Protein AF-A0A419V867-F1 (afdb_monomer_lite)

Secondary structure (DSSP, 8-state):
-PPPEEEEEEE-TT-SEEEEEETTEEEEEE----TTS-S--STT--EEEEEEEEETT--EEEEEEEEEE-TT-EEEE-GGG-TTS-HHHHHHEEEEEEEE-

Organism: NCBI:txid342944

Sequence (101 aa):
MKTKDRIKLNISLDKTHGEKQAGDYIYGFAFPRYHGRTRYGDLNKRAHMTFYMKNLNGDVIYSCNIVEIWRNDHFFIHPRSEKSMPAEVKEDVERISIKFV

Structure (mmCIF, N/CA/C/O backbone):
data_AF-A0A419V867-F1
#
_entry.id   AF-A0A419V867-F1
#
loop_
_atom_site.group_PDB
_atom_site.id
_atom_site.type_symbol
_atom_site.label_atom_id
_atom_site.label_alt_id
_atom_site.label_comp_id
_atom_site.label_asym_id
_atom_site.label_entity_id
_atom_site.label_seq_id
_atom_site.pdbx_PDB_ins_code
_atom_site.Cartn_x
_atom_site.Cartn_y
_atom_site.Cartn_z
_atom_site.occupancy
_atom_site.B_iso_or_equiv
_atom_site.auth_seq_id
_atom_site.auth_comp_id
_atom_site.auth_asym_id
_atom_site.auth_atom_id
_atom_site.pdbx_PDB_model_num
ATOM 1 N N . MET A 1 1 ? -9.243 -4.912 24.100 1.00 50.53 1 MET A N 1
ATOM 2 C CA . MET A 1 1 ? -8.291 -4.188 23.225 1.00 50.53 1 MET A CA 1
ATOM 3 C C . MET A 1 1 ? -8.507 -4.677 21.806 1.00 50.53 1 MET A C 1
ATOM 5 O O . MET A 1 1 ? -8.392 -5.878 21.607 1.00 50.53 1 MET A O 1
ATOM 9 N N . LYS A 1 2 ? -8.851 -3.806 20.846 1.00 59.75 2 LYS A N 1
ATOM 10 C CA . LYS A 1 2 ? -8.768 -4.182 19.426 1.00 59.75 2 LYS A CA 1
ATOM 11 C C . LYS A 1 2 ? -7.291 -4.404 19.086 1.00 59.75 2 LYS A C 1
ATOM 13 O O . LYS A 1 2 ? -6.458 -3.550 19.394 1.00 59.75 2 LYS A O 1
ATOM 18 N N . THR A 1 3 ? -6.960 -5.560 18.525 1.00 72.38 3 THR A N 1
ATOM 19 C CA . THR A 1 3 ? -5.627 -5.815 17.972 1.00 72.38 3 THR A CA 1
ATOM 20 C C . THR A 1 3 ? -5.487 -4.968 16.717 1.00 72.38 3 THR A C 1
ATOM 22 O O . THR A 1 3 ? -6.377 -4.993 15.876 1.00 72.38 3 THR A O 1
ATOM 25 N N . LYS A 1 4 ? -4.410 -4.190 16.611 1.00 84.44 4 LYS A N 1
ATOM 26 C CA . LYS A 1 4 ? -4.159 -3.383 15.416 1.00 84.44 4 LYS A CA 1
ATOM 27 C C . LYS A 1 4 ? -3.714 -4.270 14.262 1.00 84.44 4 LYS A C 1
ATOM 29 O O . LYS A 1 4 ? -2.897 -5.172 14.457 1.00 84.44 4 LYS A O 1
ATOM 34 N N . ASP A 1 5 ? -4.171 -3.950 13.062 1.00 89.50 5 ASP A N 1
ATOM 35 C CA . ASP A 1 5 ? -3.845 -4.722 11.876 1.00 89.50 5 ASP A CA 1
ATOM 36 C C . ASP A 1 5 ? -2.425 -4.447 11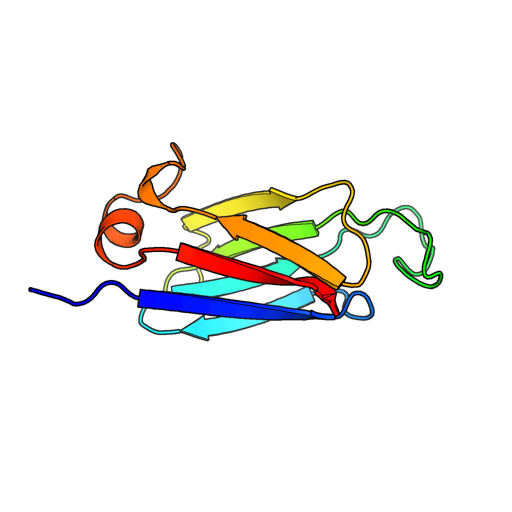.373 1.00 89.50 5 ASP A C 1
ATOM 38 O O . ASP A 1 5 ? -1.920 -3.317 11.363 1.00 89.50 5 ASP A O 1
ATOM 42 N N . ARG A 1 6 ? -1.774 -5.519 10.908 1.00 93.38 6 ARG A N 1
ATOM 43 C CA . ARG A 1 6 ? -0.477 -5.482 10.224 1.00 93.38 6 ARG A CA 1
ATOM 44 C C . ARG A 1 6 ? -0.667 -5.910 8.779 1.00 93.38 6 ARG A C 1
ATOM 46 O O . ARG A 1 6 ? -0.829 -7.092 8.482 1.00 93.38 6 ARG A O 1
ATOM 53 N N . ILE A 1 7 ? -0.606 -4.947 7.870 1.00 95.12 7 ILE A N 1
ATOM 54 C CA . ILE A 1 7 ? -0.902 -5.166 6.456 1.00 95.12 7 ILE A CA 1
ATOM 55 C C . ILE A 1 7 ? 0.378 -5.502 5.701 1.00 95.12 7 ILE A C 1
ATOM 57 O O . ILE A 1 7 ? 1.389 -4.815 5.834 1.00 95.12 7 ILE A O 1
ATOM 61 N N . LYS A 1 8 ? 0.331 -6.548 4.870 1.00 95.69 8 LYS A N 1
ATOM 62 C CA . LYS A 1 8 ? 1.417 -6.912 3.952 1.00 95.69 8 LYS A CA 1
ATOM 63 C C . LYS A 1 8 ? 0.935 -6.875 2.504 1.00 95.69 8 LYS A C 1
ATOM 65 O O . LYS A 1 8 ? -0.042 -7.547 2.147 1.00 95.69 8 LYS A O 1
ATOM 70 N N . LEU A 1 9 ? 1.656 -6.116 1.684 1.00 95.38 9 LEU A N 1
ATOM 71 C CA . LEU A 1 9 ? 1.440 -5.943 0.252 1.00 95.38 9 LEU A CA 1
ATOM 72 C C . LEU A 1 9 ? 2.693 -6.403 -0.497 1.00 95.38 9 LEU A C 1
ATOM 74 O O . LEU A 1 9 ? 3.797 -5.968 -0.180 1.00 95.38 9 LEU A O 1
ATOM 78 N N . ASN A 1 10 ? 2.517 -7.275 -1.489 1.00 94.38 10 ASN A N 1
ATOM 79 C CA . ASN A 1 10 ? 3.568 -7.610 -2.447 1.00 94.38 10 ASN A CA 1
ATOM 80 C C . ASN A 1 10 ? 3.193 -6.949 -3.776 1.00 94.38 10 ASN A C 1
ATOM 82 O O . ASN A 1 10 ? 2.163 -7.293 -4.362 1.00 94.38 10 ASN A O 1
ATOM 86 N N . ILE A 1 11 ? 3.990 -5.983 -4.218 1.00 91.94 11 ILE A N 1
ATOM 87 C CA . ILE A 1 11 ? 3.728 -5.173 -5.405 1.00 91.94 11 ILE A CA 1
ATOM 88 C C . ILE A 1 11 ? 4.723 -5.574 -6.483 1.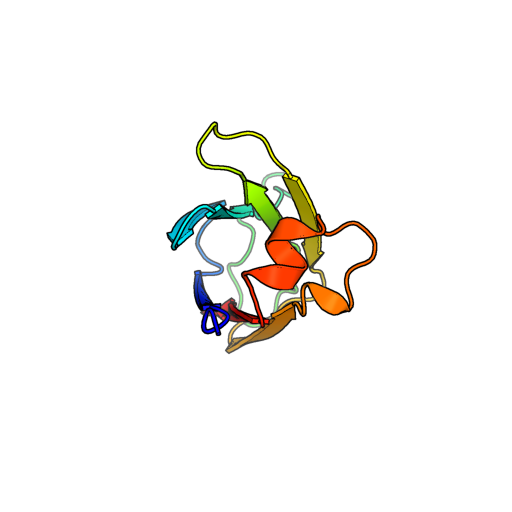00 91.94 11 ILE A C 1
ATOM 90 O O . ILE A 1 11 ? 5.921 -5.361 -6.332 1.00 91.94 11 ILE A O 1
ATOM 94 N N . SER A 1 12 ? 4.220 -6.151 -7.572 1.00 88.56 12 SER A N 1
ATOM 95 C CA . SER A 1 12 ? 5.052 -6.437 -8.739 1.00 88.56 12 SER A CA 1
ATOM 96 C C . SER A 1 12 ? 5.345 -5.149 -9.500 1.00 88.56 12 SER A C 1
ATOM 98 O O . SER A 1 12 ? 4.414 -4.403 -9.816 1.00 88.56 12 SER A O 1
ATOM 100 N N . LEU A 1 13 ? 6.619 -4.918 -9.824 1.00 83.50 13 LEU A N 1
ATOM 101 C CA . LEU A 1 13 ? 7.032 -3.775 -10.652 1.00 83.50 13 LEU A CA 1
ATOM 102 C C . LEU A 1 13 ? 6.534 -3.876 -12.106 1.00 83.50 13 LEU A C 1
ATOM 104 O O . LEU A 1 13 ? 6.500 -2.872 -12.814 1.00 83.50 13 LEU A O 1
ATOM 108 N N . ASP A 1 14 ? 6.080 -5.053 -12.540 1.00 82.31 14 ASP A N 1
ATOM 109 C CA . ASP A 1 14 ? 5.525 -5.265 -13.881 1.00 82.31 14 ASP A CA 1
ATOM 110 C C . ASP A 1 14 ? 4.065 -4.780 -13.987 1.00 82.31 14 ASP A C 1
ATOM 112 O O . ASP A 1 14 ? 3.523 -4.615 -15.084 1.00 82.31 14 ASP A O 1
ATOM 116 N N . LYS A 1 15 ? 3.405 -4.520 -12.848 1.00 85.56 15 LYS A N 1
ATOM 117 C CA . LYS A 1 15 ? 2.041 -3.984 -12.807 1.00 85.56 15 LYS A CA 1
ATOM 118 C C . LYS A 1 15 ? 2.038 -2.465 -12.912 1.00 85.56 15 LYS A C 1
ATOM 120 O O . LYS A 1 15 ? 2.907 -1.765 -12.408 1.00 85.56 15 LYS A O 1
ATOM 125 N N . THR A 1 16 ? 0.989 -1.925 -13.522 1.00 85.81 16 THR A N 1
ATOM 126 C CA . THR A 1 16 ? 0.775 -0.474 -13.608 1.00 85.81 16 THR A CA 1
ATOM 127 C C . THR A 1 16 ? 0.007 0.078 -12.412 1.00 85.81 16 THR A C 1
ATOM 129 O O . THR A 1 16 ? 0.244 1.224 -12.034 1.00 85.81 16 THR A O 1
ATOM 132 N N . HIS A 1 17 ? -0.891 -0.720 -11.835 1.00 92.50 17 HIS A N 1
ATOM 133 C CA . HIS A 1 17 ? -1.695 -0.415 -10.656 1.00 92.50 17 HIS A CA 1
ATOM 134 C C . HIS A 1 17 ? -2.206 -1.709 -10.004 1.00 92.50 17 HIS A C 1
ATOM 136 O O . HIS A 1 17 ? -2.104 -2.798 -10.578 1.00 92.50 17 HIS A O 1
ATOM 142 N N . GLY A 1 18 ? -2.785 -1.589 -8.815 1.00 94.75 18 GLY A N 1
ATOM 143 C CA . GLY A 1 18 ? -3.483 -2.678 -8.144 1.00 94.75 18 GLY A CA 1
ATOM 144 C C . GLY A 1 18 ? -4.087 -2.232 -6.822 1.00 94.75 18 GLY A C 1
ATOM 145 O O . GLY A 1 18 ? -3.642 -1.247 -6.240 1.00 94.75 18 GLY A O 1
ATOM 146 N N . GLU A 1 19 ? -5.088 -2.972 -6.358 1.00 97.00 19 GLU A N 1
ATOM 147 C CA . GLU A 1 19 ? -5.781 -2.734 -5.093 1.00 97.00 19 GLU A CA 1
ATOM 148 C C . GLU A 1 19 ? -5.935 -4.049 -4.325 1.00 97.00 19 GLU A C 1
ATOM 150 O O . GLU A 1 19 ? -6.036 -5.129 -4.914 1.00 97.00 19 GLU A O 1
ATOM 155 N N . LYS A 1 20 ? -5.934 -3.957 -2.997 1.00 95.38 20 LYS A N 1
ATOM 156 C CA . LYS A 1 20 ? -6.215 -5.057 -2.080 1.00 95.38 20 LYS A CA 1
ATOM 157 C C . LYS A 1 20 ? -7.035 -4.527 -0.915 1.00 95.38 20 LYS A C 1
ATOM 159 O O . LYS A 1 20 ? -6.575 -3.648 -0.192 1.00 95.38 20 LYS A O 1
ATOM 164 N N . GLN A 1 21 ? -8.210 -5.099 -0.701 1.00 94.88 21 GLN A N 1
ATOM 165 C CA . GLN A 1 21 ? -8.994 -4.839 0.499 1.00 94.88 21 GLN A CA 1
ATOM 166 C C . GLN A 1 21 ? -8.434 -5.632 1.687 1.00 94.88 21 GLN A C 1
ATOM 168 O O . GLN A 1 21 ? -8.061 -6.801 1.543 1.00 94.88 21 GLN A O 1
ATOM 173 N N . ALA A 1 22 ? -8.363 -4.998 2.854 1.00 91.88 22 ALA A N 1
ATOM 174 C CA . ALA A 1 22 ? -8.106 -5.658 4.128 1.00 91.88 22 ALA A CA 1
ATOM 175 C C . ALA A 1 22 ? -8.809 -4.879 5.248 1.00 91.88 22 ALA A C 1
ATOM 177 O O . ALA A 1 22 ? -8.603 -3.674 5.380 1.00 91.88 22 ALA A O 1
ATOM 178 N N . GLY A 1 23 ? -9.644 -5.571 6.027 1.00 89.25 23 GLY A N 1
ATOM 179 C CA . GLY A 1 23 ? -10.527 -4.919 6.994 1.00 89.25 23 GLY A CA 1
ATOM 180 C C . GLY A 1 23 ? -11.441 -3.899 6.309 1.00 89.25 23 GLY A C 1
ATOM 181 O O . GLY A 1 23 ? -11.997 -4.172 5.240 1.00 89.25 23 GLY A O 1
ATOM 182 N N . ASP A 1 24 ? -11.521 -2.712 6.902 1.00 92.56 24 ASP A N 1
ATOM 183 C CA . ASP A 1 24 ? -12.393 -1.613 6.471 1.00 92.56 24 ASP A CA 1
ATOM 184 C C . ASP A 1 24 ? -11.741 -0.677 5.433 1.00 92.56 24 ASP A C 1
ATOM 186 O O . ASP A 1 24 ? -12.264 0.396 5.123 1.00 92.56 24 ASP A O 1
ATOM 190 N N . TYR A 1 25 ? -10.592 -1.071 4.871 1.00 95.94 25 TYR A N 1
ATOM 191 C CA . TYR A 1 25 ? -9.828 -0.236 3.946 1.00 95.94 25 TYR A CA 1
ATOM 192 C C . TYR A 1 25 ? -9.415 -0.979 2.677 1.00 95.94 25 TYR A C 1
ATOM 194 O O . TYR A 1 25 ? -9.157 -2.187 2.663 1.00 95.94 25 TYR A O 1
ATOM 202 N N . ILE A 1 26 ? -9.282 -0.216 1.595 1.00 97.62 26 ILE A N 1
ATOM 203 C CA . ILE A 1 26 ? -8.713 -0.674 0.328 1.00 97.62 26 ILE A CA 1
ATOM 204 C C . ILE A 1 26 ? -7.344 -0.022 0.163 1.00 97.62 26 ILE A C 1
ATOM 206 O O . ILE A 1 26 ? -7.220 1.199 0.127 1.00 97.62 26 ILE A O 1
ATOM 210 N N . TYR A 1 27 ? -6.307 -0.844 0.049 1.00 97.25 27 TYR A N 1
ATOM 211 C CA . TYR A 1 27 ? -4.923 -0.421 -0.124 1.00 97.25 27 TYR A CA 1
ATOM 212 C C . TYR A 1 27 ? -4.550 -0.545 -1.590 1.00 97.25 27 TYR A C 1
ATOM 214 O O . TYR A 1 27 ? -4.579 -1.646 -2.146 1.00 97.25 27 TYR A O 1
ATOM 222 N N . GLY A 1 28 ? -4.185 0.564 -2.216 1.00 96.81 28 GLY A N 1
ATOM 223 C CA . GLY A 1 28 ? -3.901 0.602 -3.635 1.00 96.81 28 GLY A CA 1
ATOM 224 C C . GLY A 1 28 ? -2.569 1.241 -3.976 1.00 96.81 28 GLY A C 1
ATOM 225 O O . GLY A 1 28 ? -1.938 1.939 -3.180 1.00 96.81 28 GLY A O 1
ATOM 226 N N . PHE A 1 29 ? -2.130 0.964 -5.195 1.00 95.31 29 PHE A N 1
ATOM 227 C CA . PHE A 1 29 ? -0.946 1.566 -5.772 1.00 95.31 29 PHE A CA 1
ATOM 228 C C . PHE A 1 29 ? -1.143 1.856 -7.254 1.00 95.31 29 PHE A C 1
ATOM 230 O O . PHE A 1 29 ? -1.901 1.177 -7.950 1.00 95.31 29 PHE A O 1
ATOM 237 N N . ALA A 1 30 ? -0.414 2.851 -7.742 1.00 92.81 30 ALA A N 1
ATOM 238 C CA . ALA A 1 30 ? -0.274 3.144 -9.155 1.00 92.81 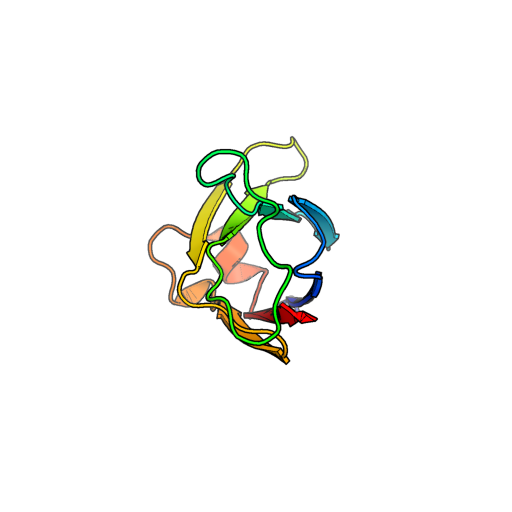30 ALA A CA 1
ATOM 239 C C . ALA A 1 30 ? 1.153 3.612 -9.439 1.00 92.81 30 ALA A C 1
ATOM 241 O O . ALA A 1 30 ? 1.652 4.544 -8.817 1.00 92.81 30 ALA A O 1
ATOM 242 N N . PHE A 1 31 ? 1.807 3.002 -10.417 1.00 87.50 31 PHE A N 1
ATOM 243 C CA . PHE A 1 31 ? 3.001 3.590 -11.014 1.00 87.50 31 PHE A CA 1
ATOM 244 C C . PHE A 1 31 ? 2.518 4.655 -12.026 1.00 87.50 31 PHE A C 1
ATOM 246 O O . PHE A 1 31 ? 1.553 4.389 -12.742 1.00 87.50 31 PHE A O 1
ATOM 253 N N . PRO A 1 32 ? 3.084 5.867 -12.124 1.00 78.50 32 PRO A N 1
ATOM 254 C CA . PRO A 1 32 ? 2.726 6.856 -13.146 1.00 78.50 32 PRO A CA 1
ATOM 255 C C . PRO A 1 32 ? 3.536 6.655 -14.441 1.00 78.50 32 PRO A C 1
ATOM 257 O O . PRO A 1 32 ? 4.646 6.129 -14.434 1.00 78.50 32 PRO A O 1
ATOM 260 N N . ARG A 1 33 ? 2.957 6.957 -15.619 1.00 67.75 33 ARG A N 1
ATOM 261 C CA . ARG A 1 33 ? 3.560 6.657 -16.948 1.00 67.75 33 ARG A CA 1
ATOM 262 C C . ARG A 1 33 ? 4.449 7.839 -17.281 1.00 67.75 33 ARG A C 1
ATOM 264 O O . ARG A 1 33 ? 3.934 8.892 -17.623 1.00 67.75 33 ARG A O 1
ATOM 271 N N . TYR A 1 34 ? 5.761 7.654 -17.188 1.00 55.28 34 TYR A N 1
ATOM 272 C CA . TYR A 1 34 ? 6.708 8.612 -17.741 1.00 55.28 34 TYR A CA 1
ATOM 273 C C . TYR A 1 34 ? 6.832 8.359 -19.250 1.00 55.28 34 TYR A C 1
ATOM 275 O O . TYR A 1 34 ? 7.347 7.328 -19.675 1.00 55.28 34 TYR A O 1
ATOM 283 N N . HIS A 1 35 ? 6.281 9.274 -20.053 1.00 51.59 35 HIS A N 1
ATOM 284 C CA . HIS A 1 35 ? 6.513 9.418 -21.499 1.00 51.59 35 HIS A CA 1
ATOM 285 C C . HIS A 1 35 ? 6.568 8.118 -22.329 1.00 51.59 35 HIS A C 1
ATOM 287 O O . HIS A 1 35 ? 7.562 7.831 -22.993 1.00 51.59 35 HIS A O 1
ATOM 293 N N . GLY A 1 36 ? 5.494 7.324 -22.318 1.00 49.66 36 GLY A N 1
ATOM 294 C CA .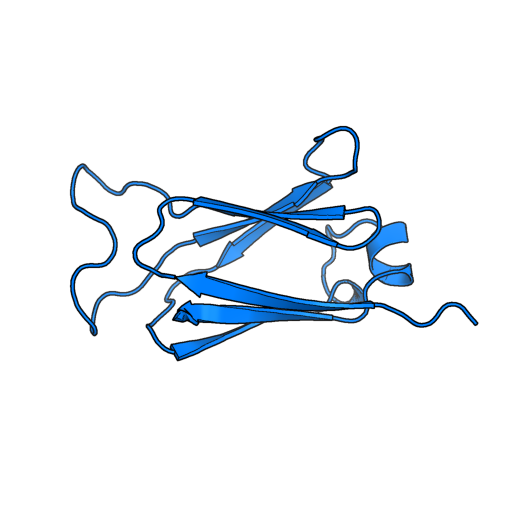 GLY A 1 36 ? 5.287 6.258 -23.311 1.00 49.66 36 GLY A CA 1
ATOM 295 C C . GLY A 1 36 ? 6.241 5.055 -23.255 1.00 49.66 36 GLY A C 1
ATOM 296 O O . GLY A 1 36 ? 6.086 4.149 -24.067 1.00 49.66 36 GLY A O 1
ATOM 297 N N . ARG A 1 37 ? 7.184 4.988 -22.304 1.00 49.69 37 ARG A N 1
ATOM 298 C CA . ARG A 1 37 ? 8.043 3.811 -22.101 1.00 49.69 37 ARG A CA 1
ATOM 299 C C . ARG A 1 37 ? 7.484 2.919 -20.993 1.00 49.69 37 ARG A C 1
ATOM 301 O O . ARG A 1 37 ? 7.007 3.397 -19.962 1.00 49.69 37 ARG A O 1
ATOM 308 N N . THR A 1 38 ? 7.514 1.609 -21.223 1.00 50.38 38 THR A N 1
ATOM 309 C CA . THR A 1 38 ? 7.211 0.576 -20.224 1.00 50.38 38 THR A CA 1
ATOM 310 C C . THR A 1 38 ? 8.103 0.776 -18.994 1.00 50.38 38 THR A C 1
ATOM 312 O O . THR A 1 38 ? 9.315 0.947 -19.107 1.00 50.38 38 THR A O 1
ATOM 315 N N . ARG A 1 39 ? 7.458 0.863 -17.824 1.00 55.72 39 ARG A N 1
ATOM 316 C CA . ARG A 1 39 ? 7.964 1.563 -16.631 1.00 55.72 39 ARG A CA 1
ATOM 317 C C . ARG A 1 39 ? 9.087 0.843 -15.882 1.00 55.72 39 ARG A C 1
ATOM 319 O O . ARG A 1 39 ? 9.935 1.528 -15.333 1.00 55.72 39 ARG A O 1
ATOM 326 N N . TYR A 1 40 ? 9.136 -0.487 -15.905 1.00 57.19 40 TYR A N 1
ATOM 327 C CA . TYR A 1 40 ? 10.170 -1.295 -15.248 1.00 57.19 40 TYR A CA 1
ATOM 328 C C . TYR A 1 40 ? 10.458 -2.507 -16.122 1.00 57.19 40 TYR A C 1
ATOM 330 O O . TYR A 1 40 ? 9.737 -3.490 -16.077 1.00 57.19 40 TYR A O 1
ATOM 338 N N . GLY A 1 41 ? 11.459 -2.392 -16.993 1.00 47.75 41 GLY A N 1
ATOM 339 C CA . GLY A 1 41 ? 11.945 -3.511 -17.809 1.00 47.75 41 GLY A CA 1
ATOM 340 C C . GLY A 1 41 ? 13.327 -4.016 -17.398 1.00 47.75 41 GLY A C 1
ATOM 341 O O . GLY A 1 41 ? 13.710 -5.101 -17.808 1.00 47.75 41 GLY A O 1
ATOM 342 N N . ASP A 1 42 ? 14.060 -3.262 -16.571 1.00 53.09 42 ASP A N 1
ATOM 343 C CA . ASP A 1 42 ? 15.430 -3.600 -16.183 1.00 53.09 42 ASP A CA 1
ATOM 344 C C . ASP A 1 42 ? 15.564 -3.618 -14.662 1.00 53.09 42 ASP A C 1
ATOM 346 O O . ASP A 1 42 ? 15.089 -2.705 -13.983 1.00 53.09 42 ASP A O 1
ATOM 350 N N . LEU A 1 43 ? 16.282 -4.621 -14.146 1.00 51.91 43 LEU A N 1
ATOM 351 C CA . LEU A 1 43 ? 16.643 -4.795 -12.729 1.00 51.91 43 LEU A CA 1
ATOM 352 C C . LEU A 1 43 ? 17.288 -3.546 -12.100 1.00 51.91 43 LEU A C 1
ATOM 354 O O . LEU A 1 43 ? 17.283 -3.407 -10.881 1.00 51.91 43 LEU A O 1
ATOM 358 N N . ASN A 1 44 ? 17.793 -2.629 -12.935 1.00 56.72 44 ASN A N 1
ATOM 359 C CA . ASN A 1 44 ? 18.542 -1.449 -12.526 1.00 56.72 44 ASN A CA 1
ATOM 360 C C . ASN A 1 44 ? 17.802 -0.104 -12.726 1.00 56.72 44 ASN A C 1
ATOM 362 O O . ASN A 1 44 ? 18.446 0.946 -12.766 1.00 56.72 44 ASN A O 1
ATOM 366 N N . LYS A 1 45 ? 16.472 -0.093 -12.897 1.00 64.62 45 LYS A N 1
ATOM 367 C CA . LYS A 1 45 ? 15.695 1.151 -13.072 1.00 64.62 45 LYS A CA 1
ATOM 368 C C . LYS A 1 45 ? 14.913 1.520 -11.809 1.00 64.62 45 LYS A C 1
ATOM 370 O O . LYS A 1 45 ? 14.076 0.748 -11.354 1.00 64.62 45 LYS A O 1
ATOM 375 N N . ARG A 1 46 ? 15.156 2.736 -11.300 1.00 74.06 46 ARG A N 1
ATOM 376 C CA . ARG A 1 46 ? 14.454 3.335 -10.151 1.00 74.06 46 ARG A CA 1
ATOM 377 C C . ARG A 1 46 ? 12.975 3.543 -10.433 1.00 74.06 46 ARG A C 1
ATOM 379 O O . ARG A 1 46 ? 12.622 4.098 -11.479 1.00 74.06 46 ARG A O 1
ATOM 386 N N . ALA A 1 47 ? 12.142 3.167 -9.463 1.00 79.69 47 ALA A N 1
ATOM 387 C CA . ALA A 1 47 ? 10.700 3.229 -9.546 1.00 79.69 47 ALA A CA 1
ATOM 388 C C . ALA A 1 47 ? 10.026 4.354 -8.763 1.00 79.69 47 ALA A C 1
ATOM 390 O O . ALA A 1 47 ? 10.495 4.755 -7.705 1.00 79.69 47 ALA A O 1
ATOM 391 N N . HIS A 1 48 ? 8.937 4.892 -9.321 1.00 86.44 48 HIS A N 1
ATOM 392 C CA . HIS A 1 48 ? 8.086 5.895 -8.680 1.00 86.44 48 HIS A CA 1
ATOM 393 C C . HIS A 1 48 ? 6.672 5.333 -8.601 1.00 86.44 48 HIS A C 1
ATOM 395 O O . HIS A 1 48 ? 6.123 4.892 -9.609 1.00 86.44 48 HIS A O 1
ATOM 401 N N . MET A 1 49 ? 6.073 5.360 -7.422 1.00 90.25 49 MET A N 1
ATOM 402 C CA . MET A 1 49 ? 4.762 4.794 -7.157 1.00 90.25 49 MET A CA 1
ATOM 403 C C . MET A 1 49 ? 3.952 5.755 -6.298 1.00 90.25 49 MET A C 1
ATOM 405 O O . MET A 1 49 ? 4.445 6.276 -5.305 1.00 90.25 49 MET A O 1
ATOM 409 N N . THR A 1 50 ? 2.687 5.943 -6.635 1.00 94.12 50 THR A N 1
ATOM 410 C CA . THR A 1 50 ? 1.709 6.535 -5.731 1.00 94.12 50 THR A CA 1
ATOM 411 C C . THR A 1 50 ? 1.035 5.407 -4.965 1.00 94.12 50 THR A C 1
ATOM 413 O O . THR A 1 50 ? 0.421 4.525 -5.565 1.00 94.12 50 THR A O 1
ATOM 416 N N . PHE A 1 51 ? 1.165 5.423 -3.645 1.00 96.19 51 PHE A N 1
ATOM 417 C CA . PHE A 1 51 ? 0.399 4.584 -2.736 1.00 96.19 51 PHE A CA 1
ATOM 418 C C . PHE A 1 51 ? -0.840 5.350 -2.275 1.00 96.19 51 PHE A C 1
ATOM 420 O O . PHE A 1 51 ? -0.769 6.556 -2.033 1.00 96.19 51 PHE A O 1
ATOM 427 N N . TYR A 1 52 ? -1.968 4.663 -2.136 1.00 97.06 52 TYR A N 1
ATOM 428 C CA . TYR A 1 52 ? -3.190 5.257 -1.612 1.00 97.06 52 TYR A CA 1
ATOM 429 C C . TYR A 1 52 ? -3.995 4.274 -0.767 1.00 97.06 52 TYR A C 1
ATOM 431 O O . TYR A 1 52 ? -3.890 3.056 -0.909 1.00 97.06 52 TYR A O 1
ATOM 439 N N . MET A 1 53 ? -4.823 4.829 0.109 1.00 97.50 53 MET A N 1
ATOM 440 C CA . MET A 1 53 ? -5.830 4.109 0.872 1.00 97.50 53 MET A CA 1
ATOM 441 C C . MET A 1 53 ? -7.200 4.697 0.579 1.00 97.50 53 MET A C 1
ATOM 443 O O . MET A 1 53 ? -7.350 5.921 0.516 1.00 97.50 53 MET A O 1
ATOM 447 N N . LYS A 1 54 ? -8.191 3.822 0.435 1.00 97.94 54 LYS A N 1
ATOM 448 C CA . LYS A 1 54 ? -9.597 4.189 0.321 1.00 97.94 54 LYS A CA 1
ATOM 449 C C . LYS A 1 54 ? -10.411 3.603 1.466 1.00 97.94 54 LYS A C 1
ATOM 451 O O . LYS A 1 54 ? -10.050 2.558 2.010 1.00 97.94 54 LYS A O 1
ATOM 456 N N . ASN A 1 55 ? -11.508 4.269 1.799 1.00 95.88 55 ASN A N 1
ATOM 457 C CA . ASN A 1 55 ? -12.570 3.677 2.612 1.00 95.88 55 ASN A CA 1
ATOM 458 C C . ASN A 1 55 ? -13.384 2.657 1.778 1.00 95.88 55 ASN A C 1
ATOM 460 O O . ASN A 1 55 ? -13.170 2.513 0.571 1.00 95.88 55 ASN A O 1
ATOM 464 N N . LEU A 1 56 ? -14.340 1.963 2.405 1.00 94.38 56 LEU A N 1
ATOM 465 C CA . LEU A 1 56 ? -15.222 1.011 1.708 1.00 94.38 56 LEU A CA 1
ATOM 466 C C . LEU A 1 56 ? -16.171 1.665 0.687 1.00 94.38 56 LEU A C 1
ATOM 468 O O . LEU A 1 56 ? -16.658 0.979 -0.207 1.00 94.38 56 LEU A O 1
ATOM 472 N N . ASN A 1 57 ? -16.390 2.980 0.774 1.00 95.62 57 ASN A N 1
ATOM 473 C CA . ASN A 1 57 ? -17.158 3.738 -0.219 1.00 95.62 57 ASN A CA 1
ATOM 474 C C . ASN A 1 57 ? -16.331 4.063 -1.479 1.00 95.62 57 ASN A C 1
ATOM 476 O O . ASN A 1 57 ? -16.878 4.536 -2.471 1.00 95.62 57 ASN A O 1
ATOM 480 N N . GLY A 1 58 ? -15.020 3.793 -1.459 1.00 94.81 58 GLY A N 1
ATOM 481 C CA . GLY A 1 58 ? -14.100 4.053 -2.564 1.00 94.81 58 GLY A CA 1
ATOM 482 C C . GLY A 1 58 ? -13.432 5.431 -2.535 1.00 94.81 58 GLY A C 1
ATOM 483 O O . GLY A 1 58 ? -12.612 5.712 -3.415 1.00 94.81 58 GLY A O 1
ATOM 484 N N . ASP A 1 59 ? -13.709 6.264 -1.529 1.00 96.56 59 ASP A N 1
ATOM 485 C CA . ASP A 1 59 ? -13.090 7.581 -1.377 1.00 96.56 59 ASP A CA 1
ATOM 486 C C . ASP A 1 59 ? -11.635 7.440 -0.938 1.00 96.56 59 ASP A C 1
ATOM 488 O O . ASP A 1 59 ? -11.331 6.706 0.005 1.00 96.56 59 ASP A O 1
ATOM 492 N N . VAL A 1 60 ? -10.727 8.173 -1.585 1.00 96.75 60 VAL A N 1
ATOM 493 C CA . VAL A 1 60 ? -9.310 8.202 -1.200 1.00 96.75 60 VAL A CA 1
ATOM 494 C C . VAL A 1 60 ? -9.150 9.024 0.077 1.00 96.75 60 VAL A C 1
ATOM 496 O O . VAL A 1 60 ? -9.365 10.233 0.075 1.00 96.75 60 VAL A O 1
ATOM 499 N N . ILE A 1 61 ? -8.728 8.368 1.156 1.00 96.75 61 ILE A N 1
ATOM 500 C CA . ILE A 1 61 ? -8.562 8.975 2.487 1.00 96.75 61 ILE A CA 1
ATOM 501 C C . ILE A 1 61 ? -7.099 9.274 2.830 1.00 96.75 61 ILE A C 1
ATOM 503 O O . ILE A 1 61 ? -6.813 10.054 3.734 1.00 96.75 61 ILE A O 1
ATOM 507 N N . TYR A 1 62 ? -6.161 8.649 2.120 1.00 96.69 62 TYR A N 1
ATOM 508 C CA . TYR A 1 62 ? -4.732 8.908 2.253 1.00 96.69 62 TYR A CA 1
ATOM 509 C C . TYR A 1 62 ? -4.025 8.575 0.943 1.00 96.69 62 TYR A C 1
ATOM 511 O O . TYR A 1 62 ? -4.365 7.602 0.271 1.00 96.69 62 TYR A O 1
ATOM 519 N N . SER A 1 63 ? -3.006 9.356 0.600 1.00 96.38 63 SER A N 1
ATOM 520 C CA . SER A 1 63 ? -2.113 9.058 -0.515 1.00 96.38 63 SER A CA 1
ATOM 521 C C . SER A 1 63 ? -0.722 9.610 -0.258 1.00 96.38 63 SER A C 1
ATOM 523 O O . SER A 1 63 ? -0.585 10.705 0.290 1.00 96.38 63 SER A O 1
ATOM 525 N N . CYS A 1 64 ? 0.302 8.898 -0.712 1.00 94.25 64 CYS A N 1
ATOM 526 C CA . CYS A 1 64 ? 1.679 9.368 -0.690 1.00 94.25 64 CYS A CA 1
ATOM 527 C C . CYS A 1 64 ? 2.456 8.854 -1.905 1.00 94.25 64 CYS A C 1
ATOM 529 O O . CYS A 1 64 ? 2.093 7.857 -2.532 1.00 94.25 64 CYS A O 1
ATOM 531 N N . ASN A 1 65 ? 3.535 9.554 -2.250 1.00 92.00 65 ASN A N 1
ATOM 532 C CA . ASN A 1 65 ? 4.446 9.124 -3.302 1.00 92.00 65 ASN A CA 1
ATOM 533 C C . ASN A 1 65 ? 5.651 8.422 -2.680 1.00 92.00 65 ASN A C 1
ATOM 535 O O . ASN A 1 65 ? 6.274 8.942 -1.758 1.00 92.00 65 ASN A O 1
ATOM 539 N N . ILE A 1 66 ? 5.987 7.262 -3.228 1.00 90.25 66 ILE A N 1
ATOM 540 C CA . ILE A 1 66 ? 7.178 6.485 -2.913 1.00 90.25 66 ILE A CA 1
ATOM 541 C C . ILE A 1 66 ? 8.073 6.527 -4.154 1.00 90.25 66 ILE A C 1
ATOM 543 O O . ILE A 1 66 ? 7.633 6.200 -5.257 1.00 90.25 66 ILE A O 1
ATOM 547 N N . VAL A 1 67 ? 9.310 6.984 -3.994 1.00 87.12 67 VAL A N 1
ATOM 548 C CA . VAL A 1 67 ? 10.263 7.219 -5.089 1.00 87.12 67 VAL A CA 1
ATOM 549 C C . VAL A 1 67 ? 11.523 6.381 -4.899 1.00 87.12 67 VAL A C 1
ATOM 551 O O . VAL A 1 67 ? 11.740 5.827 -3.826 1.00 87.12 67 VAL A O 1
ATOM 554 N N . GLU A 1 68 ? 12.345 6.297 -5.946 1.00 84.44 68 GLU A N 1
ATOM 555 C CA . GLU A 1 68 ? 13.628 5.576 -5.949 1.00 84.44 68 GLU A CA 1
ATOM 556 C C . GLU A 1 68 ? 13.550 4.083 -5.583 1.00 84.44 68 GLU A C 1
ATOM 558 O O . GLU A 1 68 ? 14.495 3.519 -5.045 1.00 84.44 68 GLU A O 1
ATOM 563 N N . ILE A 1 69 ? 12.435 3.432 -5.911 1.00 87.00 69 ILE A N 1
ATOM 564 C CA . ILE A 1 69 ? 12.155 2.030 -5.573 1.00 87.00 69 ILE A CA 1
ATOM 565 C C . ILE A 1 69 ? 12.920 1.061 -6.498 1.00 87.00 69 ILE A C 1
ATOM 567 O O . ILE A 1 69 ? 12.921 1.236 -7.717 1.00 87.00 69 ILE A O 1
ATOM 571 N N . TRP A 1 70 ? 13.477 -0.020 -5.955 1.00 83.25 70 TRP A N 1
ATOM 572 C CA . TRP A 1 70 ? 14.106 -1.113 -6.708 1.00 83.25 70 TRP A CA 1
ATOM 573 C C . TRP A 1 70 ? 13.379 -2.449 -6.516 1.00 83.25 70 TRP A C 1
ATOM 575 O O . TRP A 1 70 ? 12.540 -2.622 -5.627 1.00 83.25 70 TRP A O 1
ATOM 585 N N . ARG A 1 71 ? 13.697 -3.439 -7.363 1.00 83.06 71 ARG A N 1
ATOM 586 C CA . ARG A 1 71 ? 13.189 -4.806 -7.175 1.00 83.06 71 ARG A CA 1
ATOM 587 C C . ARG A 1 71 ? 13.755 -5.383 -5.875 1.00 83.06 71 ARG A C 1
ATOM 589 O O . ARG A 1 71 ? 14.948 -5.267 -5.626 1.00 83.06 71 ARG A O 1
ATOM 596 N N . ASN A 1 72 ? 12.912 -6.064 -5.098 1.00 86.06 72 ASN A N 1
ATOM 597 C CA . ASN A 1 72 ? 13.197 -6.597 -3.759 1.00 86.06 72 ASN A CA 1
ATOM 598 C C . ASN A 1 72 ? 13.324 -5.559 -2.634 1.00 86.06 72 ASN A C 1
ATOM 600 O O . ASN A 1 72 ? 13.569 -5.956 -1.489 1.00 86.06 72 ASN A O 1
ATOM 604 N N . ASP A 1 73 ? 13.082 -4.275 -2.905 1.00 89.94 73 ASP A N 1
ATOM 605 C CA . ASP A 1 73 ? 13.003 -3.277 -1.842 1.00 89.94 73 ASP A CA 1
ATOM 606 C C . ASP A 1 73 ? 11.801 -3.507 -0.927 1.00 89.94 73 ASP A C 1
ATOM 608 O O . ASP A 1 73 ? 10.776 -4.096 -1.298 1.00 89.94 73 ASP A O 1
ATOM 612 N N . HIS A 1 74 ? 11.938 -3.003 0.297 1.00 93.31 74 HIS A N 1
ATOM 613 C CA . HIS A 1 74 ? 10.902 -3.037 1.314 1.00 93.31 74 HIS A CA 1
ATOM 614 C C . HIS A 1 74 ? 10.653 -1.630 1.839 1.00 93.31 74 HIS A C 1
ATOM 616 O O . HIS A 1 74 ? 11.582 -0.925 2.219 1.00 93.31 74 HIS A O 1
ATOM 622 N N . PHE A 1 75 ? 9.382 -1.253 1.903 1.00 94.12 75 PHE A N 1
ATOM 623 C CA . PHE A 1 75 ? 8.941 0.028 2.427 1.00 94.12 75 PHE A CA 1
ATOM 624 C C . PHE A 1 75 ? 7.923 -0.191 3.540 1.00 94.12 75 PHE A C 1
ATOM 626 O O . PHE A 1 75 ? 7.073 -1.085 3.476 1.00 94.12 75 PHE A O 1
ATOM 633 N N . PHE A 1 76 ? 8.015 0.637 4.575 1.00 95.25 76 PHE A N 1
ATOM 634 C CA . PHE A 1 76 ? 7.134 0.584 5.731 1.00 95.25 76 PHE A CA 1
ATOM 635 C C . PHE A 1 76 ? 6.448 1.927 5.901 1.00 95.25 76 PHE A C 1
ATOM 637 O O . PHE A 1 76 ? 7.110 2.957 5.985 1.00 95.25 76 PHE A O 1
ATOM 644 N N . ILE A 1 77 ? 5.123 1.898 5.991 1.00 95.06 77 ILE A N 1
ATOM 645 C CA . ILE A 1 77 ? 4.325 3.055 6.384 1.00 95.06 77 ILE A CA 1
ATOM 646 C C . ILE A 1 77 ? 3.807 2.779 7.789 1.00 95.06 77 ILE A C 1
ATOM 648 O O . ILE A 1 77 ? 3.219 1.724 8.059 1.00 95.06 77 ILE A O 1
ATOM 652 N N . HIS A 1 78 ? 4.045 3.734 8.682 1.00 95.25 78 HIS A N 1
ATOM 653 C CA . HIS A 1 78 ? 3.561 3.715 10.053 1.00 95.25 78 HIS A CA 1
ATOM 654 C C . HIS A 1 78 ? 2.456 4.764 10.186 1.00 95.25 78 HIS A C 1
ATOM 656 O O . HIS A 1 78 ? 2.779 5.935 10.378 1.00 95.25 78 HIS A O 1
ATOM 662 N N . PRO A 1 79 ? 1.165 4.378 10.117 1.00 93.69 79 PRO A N 1
ATOM 663 C CA . PRO A 1 79 ? 0.039 5.313 10.156 1.00 93.69 79 PRO A CA 1
ATOM 664 C C . PRO A 1 79 ? 0.140 6.366 11.261 1.00 93.69 79 PRO A C 1
ATOM 666 O O . PRO A 1 79 ? -0.116 7.542 11.024 1.00 93.69 79 PRO A O 1
ATOM 669 N N . ARG A 1 80 ? 0.590 5.971 12.459 1.00 93.62 80 ARG A N 1
ATOM 670 C CA . ARG A 1 80 ? 0.774 6.878 13.605 1.00 93.62 80 ARG A CA 1
ATOM 671 C C . ARG A 1 80 ? 1.764 8.021 13.357 1.00 93.62 80 ARG A C 1
ATOM 673 O O . ARG A 1 80 ? 1.579 9.090 13.929 1.00 93.62 80 ARG A O 1
ATOM 680 N N . SER A 1 81 ? 2.783 7.802 12.533 1.00 93.31 81 SER A N 1
ATOM 681 C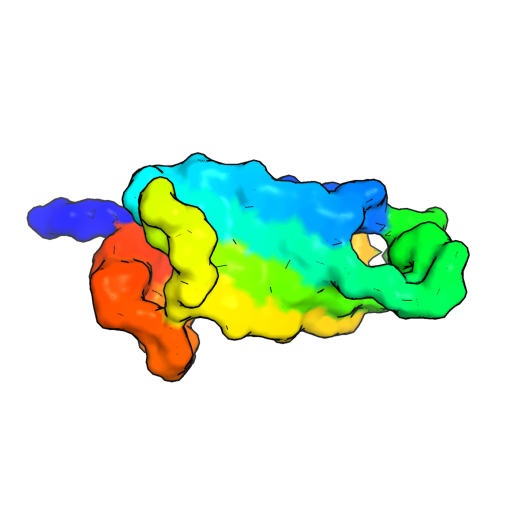 CA . SER A 1 81 ? 3.808 8.800 12.204 1.00 93.31 81 SER A CA 1
ATOM 682 C C . SER A 1 81 ? 3.402 9.693 11.026 1.00 93.31 81 SER A C 1
ATOM 684 O O . SER A 1 81 ? 3.964 10.770 10.839 1.00 93.31 81 SER A O 1
ATOM 686 N N . GLU A 1 82 ? 2.409 9.270 10.243 1.00 92.81 82 GLU A N 1
ATOM 687 C CA . GLU A 1 82 ? 1.920 9.993 9.074 1.00 92.81 82 GLU A CA 1
ATOM 688 C C . GLU A 1 82 ? 0.966 11.120 9.493 1.00 92.81 82 GLU A C 1
ATOM 690 O O . GLU A 1 82 ? -0.139 10.891 9.996 1.00 92.81 82 GLU A O 1
ATOM 695 N N . LYS A 1 83 ? 1.378 12.375 9.279 1.00 90.62 83 LYS A N 1
ATOM 696 C CA . LYS A 1 83 ? 0.589 13.549 9.693 1.00 90.62 83 LYS A CA 1
ATOM 697 C C . LYS A 1 83 ? -0.789 13.581 9.030 1.00 90.62 83 LYS A C 1
ATOM 699 O O . LYS A 1 83 ? -1.777 13.778 9.730 1.00 90.62 83 LYS A O 1
ATOM 704 N N . SER A 1 84 ? -0.845 13.334 7.721 1.00 92.31 84 SER A N 1
ATOM 705 C CA . SER A 1 84 ? -2.070 13.359 6.909 1.00 92.31 84 SER A CA 1
ATOM 706 C C . SER A 1 84 ? -2.943 12.111 7.049 1.00 92.31 84 SER A C 1
ATOM 708 O O . SER A 1 84 ? -4.021 12.061 6.468 1.00 92.31 84 SER A O 1
ATOM 710 N N . MET A 1 85 ? -2.498 11.098 7.795 1.00 94.69 85 MET A N 1
ATOM 711 C CA . MET A 1 85 ? -3.268 9.873 7.965 1.00 94.69 85 MET A CA 1
ATOM 712 C C . MET A 1 85 ? -4.455 10.108 8.921 1.00 94.69 85 MET A C 1
ATOM 714 O O . MET A 1 85 ? -4.242 10.668 10.009 1.00 94.69 85 MET A O 1
ATOM 718 N N . PRO A 1 86 ? -5.681 9.675 8.562 1.00 94.19 86 PRO A N 1
ATOM 719 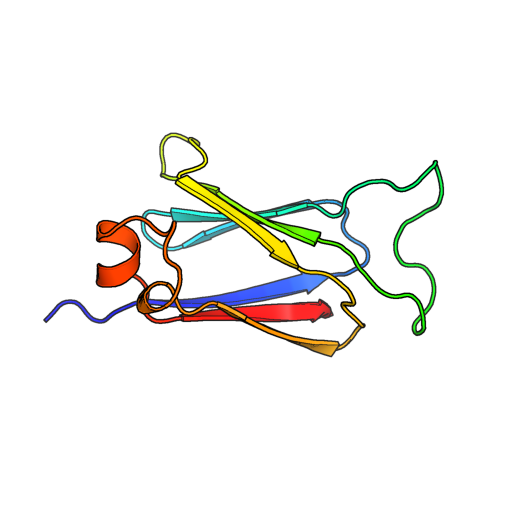C CA . PRO A 1 86 ? -6.859 9.805 9.420 1.00 94.19 86 PRO A CA 1
ATOM 720 C C . PRO A 1 86 ? -6.672 9.147 10.793 1.00 94.19 86 PRO A C 1
ATOM 722 O O . PRO A 1 86 ? -5.972 8.140 10.919 1.00 94.19 86 PRO A O 1
ATOM 725 N N . ALA A 1 87 ? -7.306 9.707 11.828 1.00 92.94 87 ALA A N 1
ATOM 726 C CA . ALA A 1 87 ? -7.187 9.214 13.204 1.00 92.94 87 ALA A CA 1
ATOM 727 C C . ALA A 1 87 ? -7.664 7.761 13.349 1.00 92.94 87 ALA A C 1
ATOM 729 O O . ALA A 1 87 ? -6.964 6.953 13.951 1.00 92.94 87 ALA A O 1
ATOM 730 N N . GLU A 1 88 ? -8.780 7.414 12.708 1.00 91.50 88 GLU A N 1
ATOM 731 C CA . GLU A 1 88 ? -9.331 6.052 12.683 1.00 91.50 88 GLU A CA 1
ATOM 732 C C . GLU A 1 88 ? -8.297 5.046 12.157 1.00 91.50 88 GLU A C 1
ATOM 734 O O . GLU A 1 88 ? -7.957 4.074 12.825 1.00 91.50 88 GLU A O 1
ATOM 739 N N . VAL A 1 89 ? -7.641 5.363 11.035 1.00 92.69 89 VAL A N 1
ATOM 740 C CA . VAL A 1 89 ? -6.584 4.510 10.467 1.00 92.69 89 VAL A CA 1
ATOM 741 C C . VAL A 1 89 ? -5.390 4.370 11.423 1.00 92.69 89 VAL A C 1
ATOM 743 O O . VAL A 1 89 ? -4.788 3.300 11.509 1.00 92.69 89 VAL A O 1
ATOM 746 N N . LYS A 1 90 ? -5.025 5.421 12.172 1.00 93.88 90 LYS A N 1
ATOM 747 C CA . LYS A 1 90 ? -3.951 5.366 13.191 1.00 93.88 90 LYS A CA 1
ATOM 748 C C . LYS A 1 90 ? -4.307 4.457 14.367 1.00 93.88 90 LYS A C 1
ATOM 750 O O . LYS A 1 90 ? -3.410 3.924 15.044 1.00 93.88 90 LYS A O 1
ATOM 755 N N . GLU A 1 91 ? -5.595 4.320 14.651 1.00 91.88 91 GLU A N 1
ATOM 756 C CA . GLU A 1 91 ? -6.129 3.452 15.689 1.00 91.88 91 GLU A CA 1
ATOM 757 C C . GLU A 1 91 ? -6.234 2.005 15.221 1.00 91.88 91 GLU A C 1
ATOM 759 O O . GLU A 1 91 ? -5.789 1.131 15.965 1.00 91.88 91 GLU A O 1
ATOM 764 N N . ASP A 1 92 ? -6.667 1.769 13.989 1.00 92.31 92 ASP A N 1
ATOM 765 C CA . ASP A 1 92 ? -6.932 0.426 13.475 1.00 92.31 92 ASP A CA 1
ATOM 766 C C . ASP A 1 92 ? -5.697 -0.247 12.858 1.00 92.31 92 ASP A C 1
ATOM 768 O O . ASP A 1 92 ? -5.511 -1.455 13.003 1.00 92.31 92 ASP A O 1
ATOM 772 N N . VAL A 1 93 ? -4.788 0.515 12.242 1.00 93.94 93 VAL A N 1
ATOM 773 C CA . VAL A 1 93 ? -3.637 -0.030 11.505 1.00 93.94 93 VAL A CA 1
ATOM 774 C C . VAL A 1 93 ? -2.324 0.297 12.218 1.00 93.94 93 VAL A C 1
ATOM 776 O O . VAL A 1 93 ? -1.968 1.454 12.446 1.00 93.94 93 VAL A O 1
ATOM 779 N N . GLU A 1 94 ? -1.549 -0.734 12.556 1.00 94.12 94 GLU A N 1
ATOM 780 C CA . GLU A 1 94 ? -0.231 -0.568 13.181 1.00 94.12 94 GLU A CA 1
ATOM 781 C C . GLU A 1 94 ? 0.848 -0.239 12.148 1.00 94.12 94 GLU A C 1
ATOM 783 O O . GLU A 1 94 ? 1.685 0.644 12.357 1.00 94.12 94 GLU A O 1
ATOM 788 N N . ARG A 1 95 ? 0.861 -0.994 11.045 1.00 95.12 95 ARG A N 1
ATOM 789 C CA . ARG A 1 95 ? 1.918 -0.937 10.034 1.00 95.12 95 ARG A CA 1
ATOM 790 C C . ARG A 1 95 ? 1.437 -1.481 8.699 1.00 95.12 95 ARG A C 1
ATOM 792 O O . ARG A 1 95 ? 0.770 -2.513 8.648 1.00 95.12 95 ARG A O 1
ATOM 799 N N . ILE A 1 96 ? 1.892 -0.847 7.625 1.00 96.44 96 ILE A N 1
ATOM 800 C CA . ILE A 1 96 ? 1.745 -1.327 6.252 1.00 96.44 96 ILE A CA 1
ATOM 801 C C . ILE A 1 96 ? 3.145 -1.654 5.730 1.00 96.44 96 ILE A C 1
ATOM 803 O O . ILE A 1 96 ? 4.025 -0.798 5.700 1.00 96.44 96 ILE A O 1
ATOM 807 N N . SER A 1 97 ? 3.370 -2.913 5.370 1.00 96.50 97 SER A N 1
ATOM 808 C CA . SER A 1 97 ? 4.624 -3.423 4.818 1.00 96.50 97 SER A CA 1
ATOM 809 C C . SER A 1 97 ? 4.456 -3.688 3.329 1.00 96.50 97 SER A C 1
ATOM 811 O O . SER A 1 97 ? 3.664 -4.546 2.938 1.00 96.50 97 SER A O 1
ATOM 813 N N . ILE A 1 98 ? 5.220 -2.977 2.509 1.00 96.12 98 ILE A N 1
ATOM 814 C CA . ILE A 1 98 ? 5.220 -3.095 1.055 1.00 96.12 98 ILE A CA 1
ATOM 815 C C . ILE A 1 98 ? 6.527 -3.760 0.637 1.00 96.12 98 ILE A C 1
ATOM 817 O O . ILE A 1 98 ? 7.601 -3.243 0.925 1.00 96.12 98 ILE A O 1
ATOM 821 N N . LYS A 1 99 ? 6.436 -4.907 -0.033 1.00 94.75 99 LYS A N 1
ATOM 822 C CA . LYS A 1 99 ? 7.569 -5.565 -0.686 1.00 94.75 99 LYS A CA 1
ATOM 823 C C . LYS A 1 99 ? 7.417 -5.432 -2.193 1.00 94.75 99 LYS A C 1
ATOM 825 O O . LYS A 1 99 ? 6.384 -5.829 -2.734 1.00 94.75 99 LYS A O 1
ATOM 830 N N . PHE A 1 100 ? 8.448 -4.935 -2.858 1.00 89.62 100 PHE A N 1
ATOM 831 C CA . PHE A 1 100 ? 8.500 -4.875 -4.313 1.00 89.62 100 PHE A CA 1
ATOM 832 C C . PHE A 1 100 ? 9.071 -6.181 -4.859 1.00 89.62 100 PHE A C 1
ATOM 834 O O . PHE A 1 100 ? 10.140 -6.613 -4.429 1.00 89.62 100 PHE A O 1
ATOM 841 N N . VAL A 1 101 ? 8.339 -6.840 -5.759 1.00 86.75 101 VAL A N 1
ATOM 842 C CA . VAL A 1 101 ? 8.706 -8.141 -6.349 1.00 86.75 101 VAL A CA 1
ATOM 843 C C . VAL A 1 101 ? 8.875 -8.062 -7.859 1.00 86.75 101 VAL A C 1
ATOM 845 O O . VAL A 1 101 ? 8.228 -7.200 -8.498 1.00 86.75 101 VAL A O 1
#

Foldseek 3Di:
DQDADEAEAEAELQDQKDWDDDPQKIKMKGFDDDPPDRQDDDQPDKTKMKIFMDGPVRDTQDIDIDTRDGAQDKDKDALCVDPSRDPVNNVRHGMYIYTYD

Radius of gyration: 14.07 Å; chains: 1; bounding box: 36×22×46 Å

pLDDT: mean 86.34, std 14.21, range [47.75, 97.94]